Protein AF-R6XZQ1-F1 (afdb_monomer)

Radius of gyration: 29.19 Å; Cα contacts (8 Å, |Δi|>4): 4; chains: 1; bounding box: 82×39×52 Å

Solvent-accessible surface area (backbone atoms only — not comparable to full-atom values): 4704 Å² total; per-residue (Å²): 130,85,80,88,73,57,74,90,76,46,54,74,69,56,48,50,51,58,51,54,70,64,52,94,59,68,75,90,53,67,87,73,60,85,75,76,76,63,91,84,60,88,57,95,81,63,74,77,82,88,77,84,76,94,71,92,80,78,83,80,88,76,136

Organism: NCBI:txid1263101

Structure (mmCIF, N/CA/C/O backbone):
data_AF-R6XZQ1-F1
#
_entry.id   AF-R6XZQ1-F1
#
loop_
_atom_site.group_PDB
_atom_site.id
_atom_site.type_symbol
_atom_site.label_atom_id
_atom_site.label_alt_id
_atom_site.label_comp_id
_atom_site.label_asym_id
_atom_site.label_entity_id
_atom_site.label_seq_id
_atom_site.pdbx_PDB_ins_code
_atom_site.Cartn_x
_atom_site.Cartn_y
_atom_site.Cartn_z
_atom_site.occupancy
_atom_site.B_iso_or_equiv
_atom_site.auth_seq_id
_atom_site.auth_comp_id
_atom_site.auth_asym_id
_atom_site.auth_atom_id
_atom_site.pdbx_PDB_model_num
ATOM 1 N N . MET A 1 1 ? -29.266 -2.712 11.957 1.00 65.81 1 MET A N 1
ATOM 2 C CA . MET A 1 1 ? -28.199 -1.927 11.300 1.00 65.81 1 MET A CA 1
ATOM 3 C C . MET A 1 1 ? -27.041 -1.818 12.266 1.00 65.81 1 MET A C 1
ATOM 5 O O . MET A 1 1 ? -27.269 -1.415 13.403 1.00 65.81 1 MET A O 1
ATOM 9 N N . GLU A 1 2 ? -25.837 -2.213 11.859 1.00 80.06 2 GLU A N 1
ATOM 10 C CA . GLU A 1 2 ? -24.660 -1.957 12.689 1.00 80.06 2 GLU A CA 1
ATOM 11 C C . GLU A 1 2 ? -24.408 -0.451 12.770 1.00 80.06 2 GLU A C 1
ATOM 13 O O . GLU A 1 2 ? -24.556 0.279 11.787 1.00 80.06 2 GLU A O 1
ATOM 18 N N . ARG A 1 3 ? -24.083 0.031 13.969 1.00 85.56 3 ARG A N 1
ATOM 19 C CA . ARG A 1 3 ? -23.806 1.449 14.189 1.00 85.56 3 ARG A CA 1
ATOM 20 C C . ARG A 1 3 ? -22.467 1.777 13.543 1.00 85.56 3 ARG A C 1
ATOM 22 O O . ARG A 1 3 ? -21.460 1.156 13.869 1.00 85.56 3 ARG A O 1
ATOM 29 N N . PHE A 1 4 ? -22.452 2.769 12.660 1.00 88.56 4 PHE A N 1
ATOM 30 C CA . PHE A 1 4 ? -21.207 3.258 12.087 1.00 88.56 4 PHE A CA 1
ATOM 31 C C . PHE A 1 4 ? -20.328 3.869 13.186 1.00 88.56 4 PHE A C 1
ATOM 33 O O . PHE A 1 4 ? -20.762 4.759 13.920 1.00 88.56 4 PHE A O 1
ATOM 40 N N . VAL A 1 5 ? -19.089 3.391 13.286 1.00 89.19 5 VAL A N 1
ATOM 41 C CA . VAL A 1 5 ? -18.066 3.938 14.181 1.00 89.19 5 VAL A CA 1
ATOM 42 C C . VAL A 1 5 ? -16.967 4.542 13.320 1.00 89.19 5 VAL A C 1
ATOM 44 O O . VAL A 1 5 ? -16.388 3.863 12.471 1.00 89.19 5 VAL A O 1
ATOM 47 N N . SER A 1 6 ? -16.670 5.824 13.536 1.00 94.75 6 SER A N 1
ATOM 48 C CA . SER A 1 6 ? -15.575 6.488 12.832 1.00 94.75 6 SER A CA 1
ATOM 49 C C . SER A 1 6 ? -14.218 5.929 13.270 1.00 94.75 6 SER A C 1
ATOM 51 O O . SER A 1 6 ? -14.046 5.469 14.400 1.00 94.75 6 SER A O 1
ATOM 53 N N . TYR A 1 7 ? -13.226 5.983 12.377 1.00 92.88 7 TYR A N 1
ATOM 54 C CA . TYR A 1 7 ? -11.915 5.364 12.600 1.00 92.88 7 TYR A CA 1
ATOM 55 C C . TYR A 1 7 ? -11.230 5.826 13.894 1.00 92.88 7 TYR A C 1
ATOM 57 O O . TYR A 1 7 ? -10.686 5.011 14.636 1.00 92.88 7 TYR A O 1
ATOM 65 N N . GLU A 1 8 ? -11.323 7.118 14.199 1.00 94.94 8 GLU A N 1
ATOM 66 C CA . GLU A 1 8 ? -10.730 7.733 15.394 1.00 94.94 8 GLU A CA 1
ATOM 67 C C . GLU A 1 8 ? -11.343 7.227 16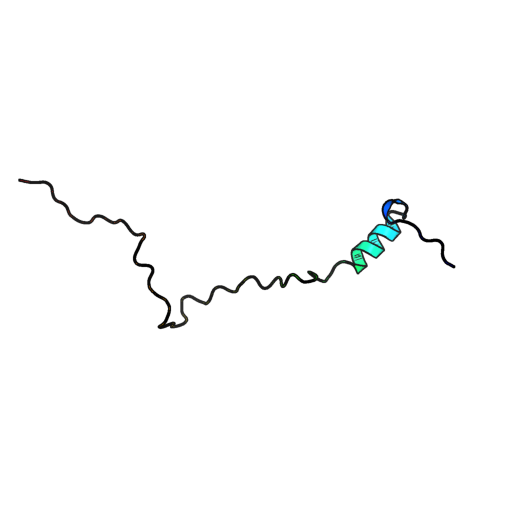.702 1.00 94.94 8 GLU A C 1
ATOM 69 O O . GLU A 1 8 ? -10.696 7.240 17.747 1.00 94.94 8 GLU A O 1
ATOM 74 N N . LYS A 1 9 ? -12.599 6.776 16.645 1.00 95.31 9 LYS A N 1
ATOM 75 C CA . LYS A 1 9 ? -13.355 6.287 17.800 1.00 95.31 9 LYS A CA 1
ATOM 76 C C . LYS A 1 9 ? -13.252 4.770 17.963 1.00 95.31 9 LYS A C 1
ATOM 78 O O . LYS A 1 9 ? -13.726 4.235 18.961 1.00 95.31 9 LYS A O 1
ATOM 83 N N . MET A 1 10 ? -12.622 4.070 17.017 1.00 93.75 10 MET A N 1
ATOM 84 C CA . MET A 1 10 ? -12.378 2.635 17.132 1.00 93.75 10 MET A CA 1
ATOM 85 C C . MET A 1 10 ? -11.299 2.327 18.172 1.00 93.75 10 MET A C 1
ATOM 87 O O . MET A 1 10 ? -10.337 3.078 18.344 1.00 93.75 10 MET A O 1
ATOM 91 N N . SER A 1 11 ? -11.394 1.152 18.797 1.00 95.00 11 SER A N 1
ATOM 92 C CA . SER A 1 11 ? -10.317 0.630 19.643 1.00 95.00 11 SER A CA 1
ATOM 93 C C . SER A 1 11 ? -9.002 0.486 18.861 1.00 95.00 11 SER A C 1
ATOM 95 O O . SER A 1 11 ? -8.998 0.159 17.670 1.00 95.00 11 SER A O 1
ATOM 97 N N . LYS A 1 12 ? -7.858 0.628 19.546 1.00 96.06 12 LYS A N 1
ATOM 98 C CA . LYS A 1 12 ? -6.526 0.433 18.934 1.00 96.06 12 LYS A CA 1
ATOM 99 C C . LYS A 1 12 ? -6.393 -0.936 18.243 1.00 96.06 12 LYS A C 1
ATOM 101 O O . LYS A 1 12 ? -5.748 -1.047 17.201 1.00 96.06 12 LYS A O 1
ATOM 106 N N . LYS A 1 13 ? -7.040 -1.975 18.791 1.00 96.31 13 LYS A N 1
ATOM 107 C CA . LYS A 1 13 ? -7.064 -3.332 18.220 1.00 96.31 13 LYS A CA 1
ATOM 108 C C . LYS A 1 13 ? -7.787 -3.370 16.869 1.00 96.31 13 LYS A C 1
ATOM 110 O O . LYS A 1 13 ? -7.246 -3.921 15.915 1.00 96.31 13 LYS A O 1
ATOM 115 N N . GLN A 1 14 ? -8.966 -2.758 16.768 1.00 93.81 14 GLN A N 1
ATOM 116 C CA . GLN A 1 14 ? -9.717 -2.689 15.509 1.00 93.81 14 GLN A CA 1
ATOM 117 C C . GLN A 1 14 ? -9.013 -1.823 14.462 1.00 93.81 14 GLN A C 1
ATOM 119 O O . GLN A 1 14 ? -8.913 -2.236 13.309 1.00 93.81 14 GLN A O 1
ATOM 124 N N . GLN A 1 15 ? -8.441 -0.681 14.859 1.00 95.62 15 GLN A N 1
ATOM 125 C CA . GLN A 1 15 ? -7.641 0.149 13.950 1.00 95.62 15 GLN A CA 1
ATOM 126 C C . GLN A 1 15 ? -6.488 -0.651 13.328 1.00 95.62 15 GLN A C 1
ATOM 128 O O . GLN A 1 15 ? -6.249 -0.560 12.125 1.00 95.62 15 GLN A O 1
ATOM 133 N N . LYS A 1 16 ? -5.806 -1.495 14.117 1.00 95.06 16 LYS A N 1
ATOM 134 C CA . LYS A 1 16 ? -4.739 -2.373 13.617 1.00 95.06 16 LYS A CA 1
ATOM 135 C C . LYS A 1 16 ? -5.245 -3.360 12.560 1.00 95.06 16 LYS A C 1
ATOM 137 O O . LYS A 1 16 ? -4.565 -3.537 11.556 1.00 95.06 16 LYS A O 1
ATOM 142 N N . ILE A 1 17 ? -6.419 -3.962 12.760 1.00 94.00 17 ILE A N 1
ATOM 143 C CA . ILE A 1 17 ? -7.035 -4.893 11.797 1.00 94.00 17 ILE A CA 1
ATOM 144 C C . ILE A 1 17 ? -7.388 -4.162 10.495 1.00 94.00 17 ILE A C 1
ATOM 146 O O . ILE A 1 17 ? -7.004 -4.614 9.420 1.00 94.00 17 ILE A O 1
ATOM 150 N N . VAL A 1 18 ? -8.036 -2.996 10.590 1.00 92.00 18 VAL A N 1
ATOM 151 C CA . VAL A 1 18 ? -8.385 -2.163 9.426 1.00 92.00 18 VAL A CA 1
ATOM 152 C C . VAL A 1 18 ? -7.138 -1.690 8.674 1.00 92.00 18 VAL A C 1
ATOM 154 O O . VAL A 1 18 ? -7.119 -1.642 7.450 1.00 92.00 18 VAL A O 1
ATOM 157 N N . ASN A 1 19 ? -6.064 -1.342 9.378 1.00 91.81 19 ASN A N 1
ATOM 158 C CA . ASN A 1 19 ? -4.819 -0.942 8.728 1.00 91.81 19 ASN A CA 1
ATOM 159 C C . ASN A 1 19 ? -4.086 -2.130 8.106 1.00 91.81 19 ASN A C 1
ATOM 161 O O . ASN A 1 19 ? -3.469 -1.970 7.059 1.00 91.81 19 ASN A O 1
ATOM 165 N N . ALA A 1 20 ? -4.146 -3.309 8.726 1.00 91.94 20 ALA A N 1
ATOM 166 C CA . ALA A 1 20 ? -3.592 -4.529 8.154 1.00 91.94 20 ALA A CA 1
ATOM 167 C C . ALA A 1 20 ? -4.313 -4.910 6.855 1.00 91.94 20 ALA A C 1
ATOM 169 O O . ALA A 1 20 ? -3.637 -5.217 5.880 1.00 91.94 20 ALA A O 1
ATOM 170 N N . SER A 1 21 ? -5.645 -4.802 6.801 1.00 88.19 21 SER A N 1
ATOM 171 C CA . SER A 1 21 ? -6.405 -5.068 5.571 1.00 88.19 21 SER A CA 1
ATOM 172 C C . SER A 1 21 ? -6.137 -4.049 4.458 1.00 88.19 21 SER A C 1
ATOM 174 O O . SER A 1 21 ? -6.212 -4.394 3.284 1.00 88.19 21 SER A O 1
ATOM 176 N N . LYS A 1 22 ? -5.777 -2.805 4.806 1.00 85.94 22 LYS A N 1
ATOM 177 C CA . LYS A 1 22 ? -5.347 -1.776 3.842 1.00 85.94 22 LYS A CA 1
ATOM 178 C C . LYS A 1 22 ? -3.917 -1.978 3.314 1.00 85.94 22 LYS A C 1
ATOM 180 O O . LYS A 1 22 ? -3.559 -1.371 2.308 1.00 85.94 22 LYS 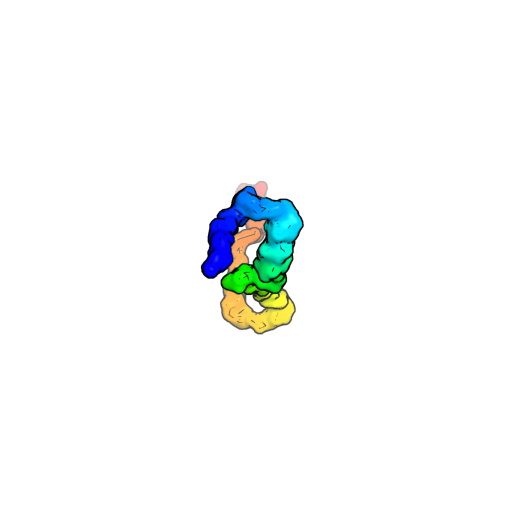A O 1
ATOM 185 N N . ARG A 1 23 ? -3.074 -2.767 3.992 1.00 84.62 23 ARG A N 1
ATOM 186 C CA . ARG A 1 23 ? -1.673 -3.015 3.599 1.00 84.62 23 ARG A CA 1
ATOM 187 C C . ARG A 1 23 ? -1.592 -4.130 2.549 1.00 84.62 23 ARG A C 1
ATOM 189 O O . ARG A 1 23 ? -2.390 -5.053 2.562 1.00 84.62 23 ARG A O 1
ATOM 196 N N . GLY A 1 24 ? -0.587 -4.070 1.670 1.00 76.56 24 GLY A N 1
ATOM 197 C CA . GLY A 1 24 ? -0.287 -5.128 0.685 1.00 76.56 24 GLY A CA 1
ATOM 198 C C . GLY A 1 24 ? -0.465 -4.717 -0.779 1.00 76.56 24 GLY A C 1
ATOM 199 O O . GLY A 1 24 ? 0.015 -5.400 -1.675 1.00 76.56 24 GLY A O 1
ATOM 200 N N . ASN A 1 25 ? -1.079 -3.563 -1.023 1.00 72.75 25 ASN A N 1
ATOM 201 C CA . ASN A 1 25 ? -1.252 -2.978 -2.343 1.00 72.75 25 ASN A CA 1
ATOM 202 C C . ASN A 1 25 ? -0.710 -1.542 -2.314 1.00 72.75 25 ASN A C 1
ATOM 204 O O . ASN A 1 25 ? -1.066 -0.769 -1.429 1.00 72.75 25 ASN A O 1
ATOM 208 N N . TRP A 1 26 ? 0.117 -1.166 -3.287 1.00 73.38 26 TRP A N 1
ATOM 209 C CA . TRP A 1 26 ? 0.555 0.225 -3.485 1.00 73.38 26 TRP A CA 1
ATOM 210 C C . TRP A 1 26 ? -0.550 1.111 -4.106 1.00 73.38 26 TRP A C 1
ATOM 212 O O . TRP A 1 26 ? -0.323 2.259 -4.489 1.00 73.38 26 TRP A O 1
ATOM 222 N N . GLY A 1 27 ? -1.767 0.579 -4.215 1.00 79.00 27 GLY A N 1
ATOM 223 C CA . GLY A 1 27 ? -2.905 1.207 -4.860 1.00 79.00 27 GLY A CA 1
ATOM 224 C C . GLY A 1 27 ? -2.658 1.308 -6.357 1.00 79.00 27 GLY A C 1
ATOM 225 O O . GLY A 1 27 ? -2.412 0.317 -7.039 1.00 79.00 27 GLY A O 1
ATOM 226 N N . ASN A 1 28 ? -2.694 2.539 -6.856 1.00 70.81 28 ASN A N 1
ATOM 227 C CA . ASN A 1 28 ? -2.434 2.849 -8.258 1.00 70.81 28 ASN A CA 1
ATOM 228 C C . ASN A 1 28 ? -0.942 3.086 -8.558 1.00 70.81 28 ASN A C 1
ATOM 230 O O . ASN A 1 28 ? -0.566 3.331 -9.705 1.00 70.81 28 ASN A O 1
ATOM 234 N N . VAL A 1 29 ? -0.082 3.054 -7.535 1.00 72.75 29 VAL A N 1
ATOM 235 C CA . VAL A 1 29 ? 1.357 3.250 -7.696 1.00 72.75 29 VAL A CA 1
ATOM 236 C C . VAL A 1 29 ? 1.977 1.906 -8.048 1.00 72.75 29 VAL A C 1
ATOM 238 O O . VAL A 1 29 ? 2.000 0.990 -7.235 1.00 72.75 29 VAL A O 1
ATOM 241 N N . LYS A 1 30 ? 2.501 1.771 -9.266 1.00 69.19 30 LYS A N 1
ATOM 242 C CA . LYS A 1 30 ? 3.347 0.626 -9.611 1.00 69.19 30 LYS A CA 1
ATOM 243 C C . LYS A 1 30 ? 4.739 0.885 -9.020 1.00 69.19 30 LYS A C 1
ATOM 245 O O . LYS A 1 30 ? 5.408 1.798 -9.497 1.00 69.19 30 LYS A O 1
ATOM 250 N N . PRO A 1 31 ? 5.215 0.099 -8.033 1.00 69.56 31 PRO A N 1
ATOM 251 C CA . PRO A 1 31 ? 6.567 0.245 -7.487 1.00 69.56 31 PRO A CA 1
ATOM 252 C C . PRO A 1 31 ? 7.656 -0.174 -8.488 1.00 69.56 31 PRO A C 1
ATOM 254 O O . PRO A 1 31 ? 8.841 -0.047 -8.191 1.00 69.56 31 PRO A O 1
ATOM 257 N N . ILE A 1 32 ? 7.270 -0.630 -9.689 1.00 65.94 32 ILE A N 1
ATOM 258 C CA . ILE A 1 32 ? 8.128 -0.591 -10.874 1.00 65.94 32 ILE A CA 1
ATOM 259 C C . ILE A 1 32 ? 8.414 0.883 -11.175 1.00 65.94 32 ILE A C 1
ATOM 261 O O . ILE A 1 32 ? 7.735 1.572 -11.937 1.00 65.94 32 ILE A O 1
ATOM 265 N N . THR A 1 33 ? 9.459 1.369 -10.516 1.00 67.56 33 THR A N 1
ATOM 266 C CA . THR A 1 33 ? 10.266 2.483 -10.982 1.00 67.56 33 THR A CA 1
ATOM 267 C C . THR A 1 33 ? 10.556 2.261 -12.462 1.00 67.56 33 THR A C 1
ATOM 269 O O . THR A 1 33 ? 10.720 1.125 -12.910 1.00 67.56 33 THR A O 1
ATOM 272 N N . LYS A 1 34 ? 10.576 3.337 -13.254 1.00 66.31 34 LYS A N 1
ATOM 273 C CA . LYS A 1 34 ? 11.000 3.265 -14.657 1.00 66.31 34 LYS 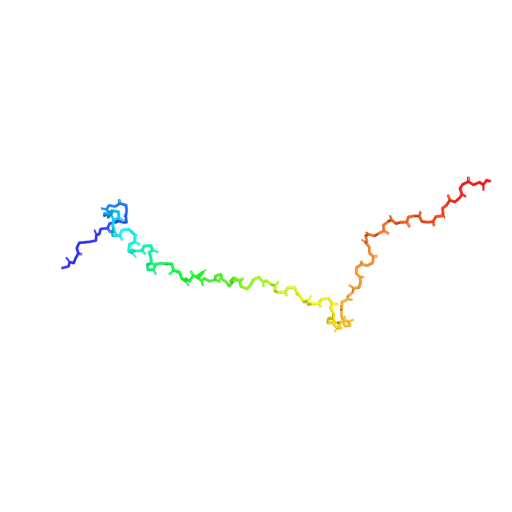A CA 1
ATOM 274 C C . LYS A 1 34 ? 12.343 2.530 -14.695 1.00 66.31 34 LYS A C 1
ATOM 276 O O . LYS A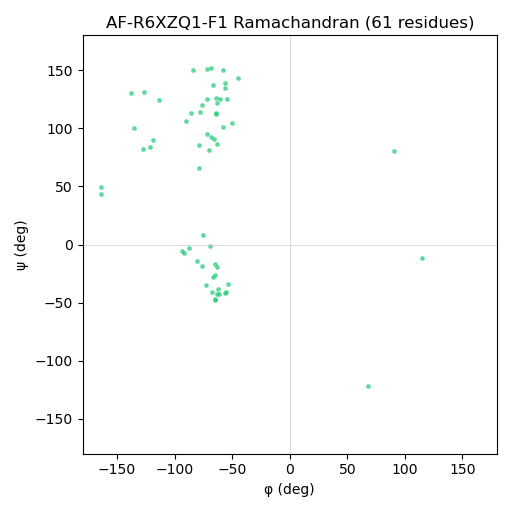 1 34 ? 13.354 3.096 -14.286 1.00 66.31 34 LYS A O 1
ATOM 281 N N . VAL A 1 35 ? 12.348 1.267 -15.119 1.00 72.75 35 VAL A N 1
ATOM 282 C CA . VAL A 1 35 ? 13.569 0.463 -15.153 1.00 72.75 35 VAL A CA 1
ATOM 283 C C . VAL A 1 35 ? 14.487 1.138 -16.159 1.00 72.75 35 VAL A C 1
ATOM 285 O O . VAL A 1 35 ? 14.178 1.200 -17.351 1.00 72.75 35 VAL A O 1
ATOM 288 N N . LYS A 1 36 ? 15.596 1.711 -15.680 1.00 76.25 36 LYS A N 1
ATOM 289 C CA . LYS A 1 36 ? 16.617 2.256 -16.571 1.00 76.25 36 LYS A CA 1
ATOM 290 C C . LYS A 1 36 ? 17.119 1.103 -17.432 1.00 76.25 36 LYS A C 1
ATOM 292 O O . LYS A 1 36 ? 17.541 0.075 -16.907 1.00 76.25 36 LYS A O 1
ATOM 297 N N . ALA A 1 37 ? 17.069 1.276 -18.749 1.00 80.12 37 ALA A N 1
ATOM 298 C CA . ALA A 1 37 ? 17.600 0.281 -19.667 1.00 80.12 37 ALA A CA 1
ATOM 299 C C . ALA A 1 37 ? 19.080 0.006 -19.351 1.00 80.12 37 ALA A C 1
ATOM 301 O O . ALA A 1 37 ? 19.847 0.932 -19.062 1.00 80.12 37 ALA A O 1
ATOM 302 N N . SER A 1 38 ? 19.478 -1.267 -19.413 1.00 80.31 38 SER A N 1
ATOM 303 C CA . SER A 1 38 ? 20.874 -1.666 -19.231 1.00 80.31 38 SER A CA 1
ATOM 304 C C . SER A 1 38 ? 21.771 -0.938 -20.233 1.00 80.31 38 SER A C 1
ATOM 306 O O . SER A 1 38 ? 21.469 -0.874 -21.424 1.00 80.31 38 SER A O 1
ATOM 308 N N . ALA A 1 39 ? 22.904 -0.418 -19.755 1.00 80.19 39 ALA A N 1
ATOM 309 C CA . ALA A 1 39 ? 23.878 0.287 -20.589 1.00 80.19 39 ALA A CA 1
ATOM 310 C C . ALA A 1 39 ? 24.538 -0.616 -21.647 1.00 80.19 39 ALA A C 1
ATOM 312 O O . ALA A 1 39 ? 25.104 -0.103 -22.607 1.00 80.19 39 ALA A O 1
ATOM 313 N N . LYS A 1 40 ? 24.447 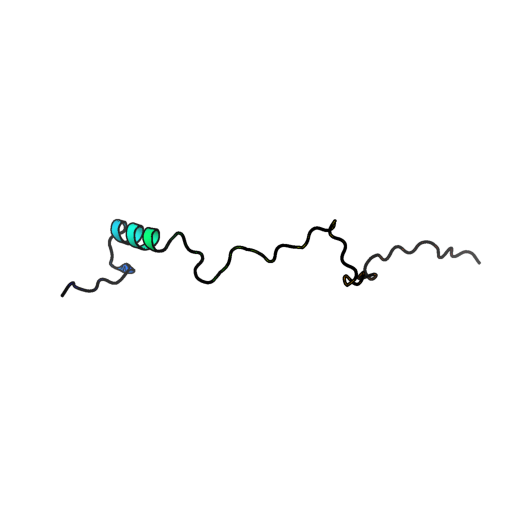-1.943 -21.483 1.00 83.38 40 LYS A N 1
ATOM 314 C CA . LYS A 1 40 ? 24.968 -2.937 -22.434 1.00 83.38 40 LYS A CA 1
ATOM 315 C C . LYS A 1 40 ? 24.038 -3.176 -23.627 1.00 83.38 40 LYS A C 1
ATOM 317 O O . LYS A 1 40 ? 24.454 -3.793 -24.600 1.00 83.38 40 LYS A O 1
ATOM 322 N N . ILE A 1 41 ? 22.782 -2.731 -23.557 1.00 83.62 41 ILE A N 1
ATOM 323 C CA . ILE A 1 41 ? 21.826 -2.924 -24.649 1.00 83.62 41 ILE A CA 1
ATOM 324 C C . ILE A 1 41 ? 22.154 -1.926 -25.755 1.00 83.62 41 ILE A C 1
ATOM 326 O O . ILE A 1 41 ? 22.109 -0.710 -25.554 1.00 83.62 41 ILE A O 1
ATOM 330 N N . TYR A 1 42 ? 22.457 -2.450 -26.938 1.00 81.50 42 TYR A N 1
ATOM 331 C CA . TYR A 1 42 ? 22.686 -1.639 -28.122 1.00 81.50 42 TYR A CA 1
ATOM 332 C C . TYR A 1 42 ? 21.411 -0.867 -28.500 1.00 81.50 42 TYR A C 1
ATOM 334 O O . TYR A 1 42 ? 20.361 -1.457 -28.748 1.00 81.50 42 TYR A O 1
ATOM 342 N N . ASN 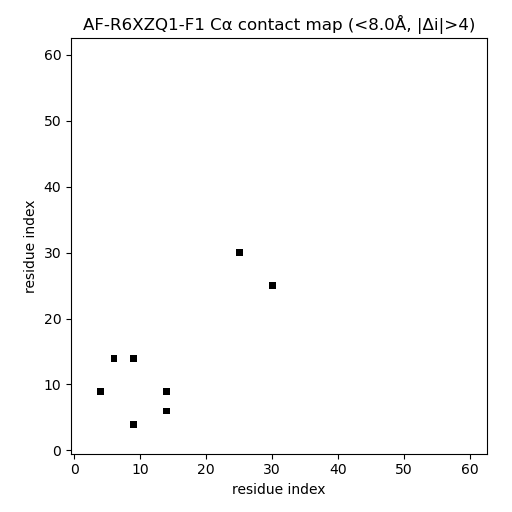A 1 43 ? 21.493 0.466 -28.545 1.00 81.50 43 ASN A N 1
ATOM 343 C CA . ASN A 1 43 ? 20.375 1.342 -28.899 1.00 81.50 43 ASN A CA 1
ATOM 344 C C . ASN A 1 43 ? 20.840 2.437 -29.872 1.00 81.50 43 ASN A C 1
ATOM 346 O O . ASN A 1 43 ? 21.392 3.453 -29.451 1.00 81.50 43 ASN A O 1
ATOM 350 N N . ARG A 1 44 ? 20.560 2.256 -31.172 1.00 78.88 44 ARG A N 1
ATOM 351 C CA . ARG A 1 44 ? 20.932 3.204 -32.247 1.00 78.88 44 ARG A CA 1
ATOM 352 C C . ARG A 1 44 ? 20.279 4.585 -32.132 1.00 78.88 44 ARG A C 1
ATOM 354 O O . ARG A 1 44 ? 20.761 5.529 -32.743 1.00 78.88 44 ARG A O 1
ATOM 361 N N . LYS A 1 45 ? 19.184 4.709 -31.373 1.00 76.56 45 LYS A N 1
ATOM 362 C CA . LYS A 1 45 ? 18.438 5.967 -31.199 1.00 76.56 45 LYS A CA 1
ATOM 363 C C . LYS A 1 45 ? 18.909 6.781 -29.994 1.00 76.56 45 LYS A C 1
ATOM 365 O O . LYS A 1 45 ? 18.445 7.904 -29.806 1.00 76.56 45 LYS A O 1
ATOM 370 N N . LYS A 1 46 ? 19.804 6.236 -29.162 1.00 74.12 46 LYS A N 1
ATOM 371 C CA . LYS A 1 46 ? 20.369 6.966 -28.027 1.00 74.12 46 LYS A CA 1
ATOM 372 C C . LYS A 1 46 ? 21.332 8.019 -28.575 1.00 74.12 46 LYS A C 1
ATOM 374 O O . LYS A 1 46 ? 22.489 7.713 -28.849 1.00 74.12 46 LYS A O 1
ATOM 379 N N . LYS A 1 47 ? 20.851 9.254 -28.755 1.00 68.06 47 LYS A N 1
ATOM 380 C CA . LYS A 1 47 ? 21.735 10.400 -28.990 1.00 68.06 47 LYS A CA 1
ATOM 381 C C . LYS A 1 47 ? 22.746 10.440 -27.843 1.00 68.06 47 LYS A C 1
ATOM 383 O O . LYS A 1 47 ? 22.361 10.405 -26.674 1.00 68.06 47 LYS A O 1
ATOM 388 N N . GLN A 1 48 ? 24.031 10.438 -28.181 1.00 63.06 48 GLN A N 1
ATOM 389 C CA . GLN A 1 48 ? 25.073 10.771 -27.222 1.00 63.06 48 GLN A CA 1
ATOM 390 C C . GLN A 1 48 ? 24.817 12.230 -26.842 1.00 63.06 48 GLN A C 1
ATOM 392 O O . GLN A 1 48 ? 24.908 13.102 -27.702 1.00 63.06 48 GLN A O 1
ATOM 397 N N . ASN A 1 49 ? 24.427 12.503 -25.597 1.00 57.31 49 ASN A N 1
ATOM 398 C CA . ASN A 1 49 ? 24.480 13.865 -25.077 1.00 57.31 49 ASN A CA 1
ATOM 399 C C . ASN A 1 49 ? 25.969 14.192 -24.907 1.00 57.31 49 ASN A C 1
ATOM 401 O O . ASN A 1 49 ? 26.538 14.001 -23.837 1.00 57.31 49 ASN A O 1
ATOM 405 N N . SER A 1 50 ? 26.626 14.577 -25.999 1.00 54.62 50 SER A N 1
ATOM 406 C CA . SER A 1 50 ? 28.018 15.018 -26.034 1.00 54.62 50 SER A CA 1
ATOM 407 C C . SER A 1 50 ? 28.098 16.463 -25.547 1.00 54.62 50 SER A C 1
ATOM 409 O O . SER A 1 50 ? 28.351 17.377 -26.328 1.00 54.62 50 SER A O 1
ATOM 411 N N . GLY A 1 51 ? 27.785 16.688 -24.276 1.00 54.66 51 GLY A N 1
ATOM 412 C CA . GLY A 1 51 ? 27.685 18.044 -23.757 1.00 54.66 51 GLY A CA 1
ATOM 413 C C . GLY A 1 51 ? 27.705 18.113 -22.246 1.00 54.66 51 GLY A C 1
ATOM 414 O O . GLY A 1 51 ? 26.805 18.733 -21.703 1.00 54.66 51 GLY A O 1
ATOM 415 N N . ASP A 1 52 ? 28.671 17.456 -21.590 1.00 47.12 52 ASP A N 1
ATOM 416 C CA . ASP A 1 52 ? 29.094 17.888 -20.246 1.00 47.12 52 ASP A CA 1
ATOM 417 C C . ASP A 1 52 ? 30.448 17.312 -19.776 1.00 47.12 52 ASP A C 1
ATOM 419 O O . ASP A 1 52 ? 30.603 16.857 -18.647 1.00 47.12 52 ASP A O 1
ATOM 423 N N . TYR A 1 53 ? 31.460 17.296 -20.649 1.00 47.56 53 TYR A N 1
ATOM 424 C CA . TYR A 1 53 ? 32.843 17.076 -20.209 1.00 47.56 53 TYR A CA 1
ATOM 425 C C . TYR A 1 53 ? 33.717 18.198 -20.755 1.00 47.56 53 TYR A C 1
ATOM 427 O O . TYR A 1 53 ? 34.362 18.068 -21.793 1.00 47.56 53 TYR A O 1
ATOM 435 N N . GLY A 1 54 ? 33.704 19.330 -20.050 1.00 51.34 54 GLY A N 1
ATOM 436 C CA . GLY A 1 54 ? 34.731 20.355 -20.179 1.00 51.34 54 GLY A CA 1
ATOM 437 C C . GLY A 1 54 ? 36.065 19.798 -19.686 1.00 51.34 54 GLY A C 1
ATOM 438 O O . GLY A 1 54 ? 36.379 19.880 -18.504 1.00 51.34 54 GLY A O 1
ATOM 439 N N . TYR A 1 55 ? 36.837 19.204 -20.592 1.00 44.12 55 TYR A N 1
ATOM 440 C CA . TYR A 1 55 ? 38.251 18.909 -20.388 1.00 44.12 55 TYR A CA 1
ATOM 441 C C . TYR A 1 55 ? 39.031 19.685 -21.451 1.00 44.12 55 TYR A C 1
ATOM 443 O O . TYR A 1 55 ? 39.213 19.218 -22.574 1.00 44.12 55 TYR A O 1
ATOM 451 N N . SER A 1 56 ? 39.418 20.918 -21.112 1.00 53.56 56 SER A N 1
ATOM 452 C CA . SER A 1 56 ? 40.285 21.757 -21.943 1.00 53.56 56 SER A CA 1
ATOM 453 C C . SER A 1 56 ? 41.685 21.153 -21.987 1.00 53.56 56 SER A C 1
ATOM 455 O O . SER A 1 56 ? 42.518 21.430 -21.127 1.00 53.56 56 SER A O 1
ATOM 457 N N . PHE A 1 57 ? 41.954 20.321 -22.990 1.00 45.00 57 PHE A N 1
ATOM 458 C CA . PHE A 1 57 ? 43.312 19.924 -23.333 1.00 45.00 57 PHE A CA 1
ATOM 459 C C . PHE A 1 57 ? 43.869 20.913 -24.364 1.00 45.00 57 PHE A C 1
ATOM 461 O O . PHE A 1 57 ? 43.487 20.878 -25.529 1.00 45.00 57 PHE A O 1
ATOM 468 N N . GLY A 1 58 ? 44.776 21.787 -23.921 1.00 52.56 58 GLY A N 1
ATOM 469 C CA . GLY A 1 58 ? 45.708 22.488 -24.806 1.00 52.56 58 GLY A CA 1
ATOM 470 C C . GLY A 1 58 ? 45.249 23.841 -25.353 1.00 52.56 58 GLY A C 1
ATOM 471 O O . GLY A 1 58 ? 44.927 23.967 -26.527 1.00 52.56 58 GLY A O 1
ATOM 472 N N . SER A 1 59 ? 45.372 24.891 -24.543 1.00 48.91 59 SER A N 1
ATOM 473 C CA . SER A 1 59 ? 45.776 26.205 -25.055 1.00 48.91 59 SER A CA 1
ATOM 474 C C . SER A 1 59 ? 47.049 26.611 -24.320 1.00 48.91 59 SER A C 1
ATOM 476 O O . SER A 1 59 ? 47.018 27.264 -23.278 1.00 48.91 59 SER A O 1
ATOM 478 N N . SER A 1 60 ? 48.175 26.121 -24.831 1.00 50.00 60 SER A N 1
ATOM 479 C CA . SER A 1 60 ? 49.512 26.595 -24.497 1.00 50.00 60 SER A CA 1
ATOM 480 C C . SER A 1 60 ? 49.603 28.088 -24.817 1.00 50.00 60 SER A C 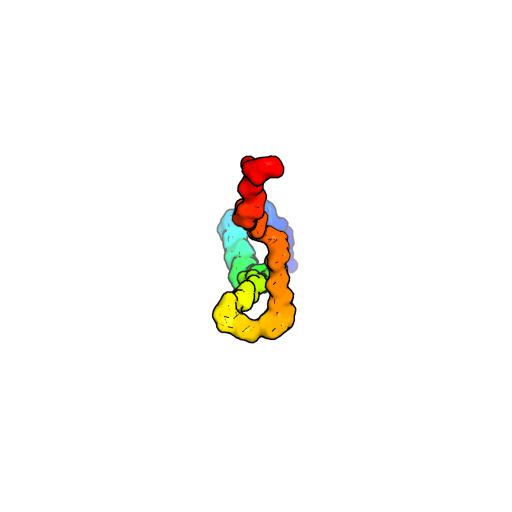1
ATOM 482 O O . SER A 1 60 ? 49.753 28.462 -25.977 1.00 50.00 60 SER A O 1
ATOM 484 N N . ALA A 1 61 ? 49.491 28.936 -23.798 1.00 54.00 61 ALA A N 1
ATOM 485 C CA . ALA A 1 61 ? 49.826 30.348 -23.901 1.00 54.00 61 ALA A CA 1
ATOM 486 C C . ALA A 1 61 ? 51.353 30.498 -23.813 1.00 54.00 61 ALA A C 1
ATOM 488 O O . ALA A 1 61 ? 51.908 30.686 -22.734 1.00 54.00 61 A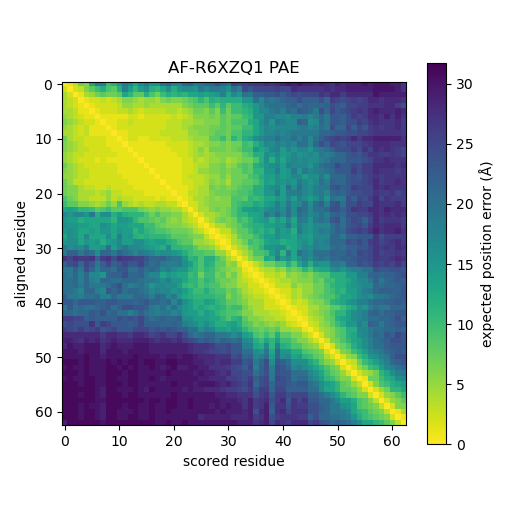LA A O 1
ATOM 489 N N . PHE A 1 62 ? 52.021 30.359 -24.955 1.00 44.69 62 PHE A N 1
ATOM 490 C CA . PHE A 1 62 ? 53.349 30.910 -25.195 1.00 44.69 62 PHE A CA 1
ATOM 491 C C . PHE A 1 62 ? 53.360 31.509 -2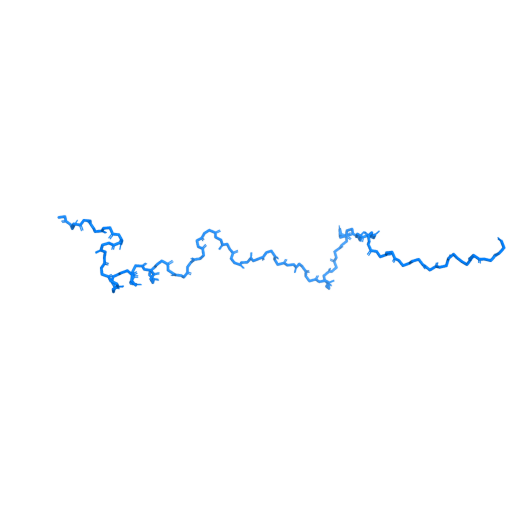6.605 1.00 44.69 62 PHE A C 1
ATOM 493 O O . PHE A 1 62 ? 52.988 30.815 -27.552 1.00 44.69 62 PHE A O 1
ATOM 500 N N . LEU A 1 63 ? 53.847 32.757 -26.667 1.00 41.25 63 LEU A N 1
ATOM 501 C CA . LEU A 1 63 ? 53.924 33.722 -27.779 1.00 41.25 63 LEU A CA 1
ATOM 502 C C . LEU A 1 63 ? 52.714 34.653 -27.918 1.00 41.25 63 LEU A C 1
ATOM 504 O O . LEU A 1 63 ? 51.687 34.251 -28.502 1.00 41.25 63 LEU A O 1
#

Secondary structure (DSSP, 8-state):
-PPP--GGGS-HHHHHHHHHHH-S--TT-------PPPTTS--TT------S-----------

Mean predicted aligned error: 16.08 Å

Foldseek 3Di:
DDDDDDLVRDDPVVVVVVVVVVPDDPVPDDPPDVPDPDPPDDDPPPPDPPPDDPDDDDDPPDD

Sequence (63 aa):
MERFVSYEKMSKKQQKIVNASKRGNWGNVKPITKVKASAKIYNRKKKQNSGDYGYSFGSSAFL

pLDDT: mean 74.48, std 16.55, range [41.25, 96.31]